Prot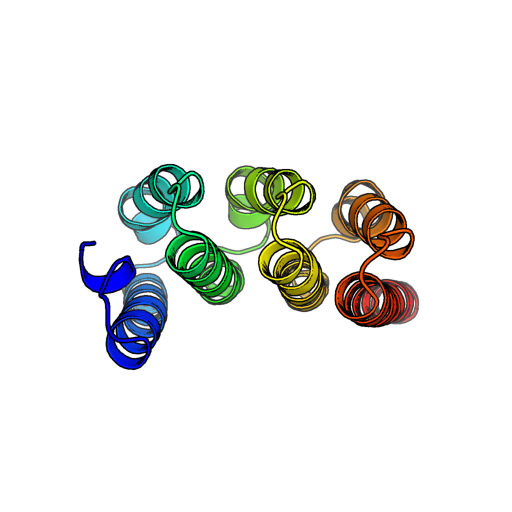ein AF-A0A804KT99-F1 (afdb_monomer)

InterPro domains:
  IPR011989 Armadillo-like helical [G3DSA:1.25.10.10] (1-139)
  IPR016024 Armadillo-type fold [SSF48371] (2-139)
  IPR021133 HEAT, type 2 [PS50077] (1-34)
  IPR021133 HEAT, type 2 [PS50077] (35-73)
  IPR021133 HEAT, type 2 [PS50077] (74-112)
  IPR021133 HEAT, type 2 [PS50077] (113-146)
  IPR051023 Protein Phosphatase 2A Regulatory Subunit A [PTHR10648] (1-144)

Structure (mmCIF, N/CA/C/O backbone):
data_AF-A0A804KT99-F1
#
_entry.id   AF-A0A804KT99-F1
#
loop_
_atom_site.group_PDB
_atom_site.id
_atom_site.type_symbol
_atom_site.label_atom_id
_atom_site.label_alt_id
_atom_site.label_comp_id
_atom_site.label_asym_id
_atom_site.label_entity_id
_atom_site.label_seq_id
_atom_site.pdbx_PDB_ins_code
_atom_site.Cartn_x
_atom_site.Cartn_y
_atom_site.Cartn_z
_atom_site.occupancy
_atom_site.B_iso_or_equiv
_atom_site.auth_seq_id
_atom_site.auth_comp_id
_atom_site.auth_asym_id
_atom_site.auth_atom_id
_atom_site.pdbx_PDB_model_num
ATOM 1 N N . MET A 1 1 ? -9.561 -16.530 -1.187 1.00 73.31 1 MET A N 1
ATOM 2 C CA . MET A 1 1 ? -9.244 -15.251 -1.870 1.00 73.31 1 MET A CA 1
ATOM 3 C C . MET A 1 1 ? -8.512 -15.448 -3.212 1.00 73.31 1 MET A C 1
ATOM 5 O O . MET A 1 1 ? -7.618 -14.681 -3.542 1.00 73.31 1 MET A O 1
ATOM 9 N N . GLN A 1 2 ? -8.893 -16.443 -4.029 1.00 88.38 2 GLN A N 1
ATOM 10 C CA . GLN A 1 2 ? -8.178 -16.742 -5.287 1.00 88.38 2 GLN A CA 1
ATOM 11 C C . GLN A 1 2 ? -8.294 -15.621 -6.337 1.00 88.38 2 GLN A C 1
ATOM 13 O O . GLN A 1 2 ? -7.354 -15.398 -7.089 1.00 88.38 2 GLN A O 1
ATOM 18 N N . TRP A 1 3 ? -9.391 -14.855 -6.340 1.00 93.12 3 TRP A N 1
ATOM 19 C CA . TRP A 1 3 ? -9.604 -13.759 -7.296 1.00 93.12 3 TRP A CA 1
ATOM 20 C C . TRP A 1 3 ? -8.614 -12.593 -7.170 1.00 93.12 3 TRP A C 1
ATOM 22 O O . TRP A 1 3 ? -8.439 -11.852 -8.128 1.00 93.12 3 TRP A O 1
ATOM 32 N N . LEU A 1 4 ? -7.924 -12.444 -6.032 1.00 93.44 4 LEU A N 1
ATOM 33 C CA . LEU A 1 4 ? -6.848 -11.450 -5.884 1.00 93.44 4 LEU A CA 1
ATOM 34 C C . LEU A 1 4 ? -5.596 -11.802 -6.703 1.00 93.44 4 LEU A C 1
ATOM 36 O O . LEU A 1 4 ? -4.744 -10.948 -6.932 1.00 93.44 4 LEU A O 1
ATOM 40 N N . GLU A 1 5 ? -5.477 -13.054 -7.137 1.00 94.06 5 GLU A N 1
ATOM 41 C CA . GLU A 1 5 ? -4.356 -13.587 -7.918 1.00 94.06 5 GLU A CA 1
ATOM 42 C C . GLU A 1 5 ? -4.823 -14.028 -9.314 1.00 94.06 5 GLU A C 1
ATOM 44 O O . GLU A 1 5 ? -4.149 -14.798 -9.998 1.00 94.06 5 GLU A O 1
ATOM 49 N N . ASP A 1 6 ? -6.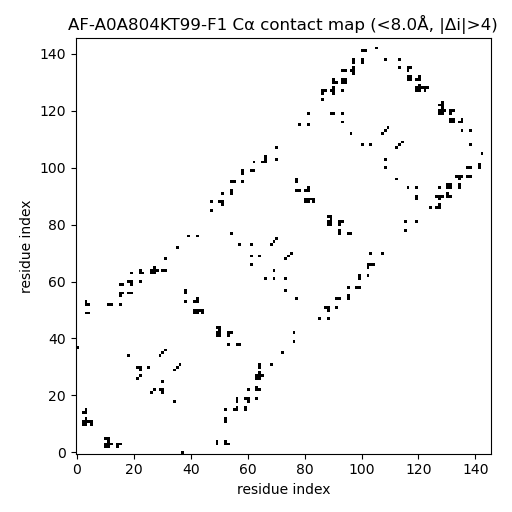002 -13.557 -9.738 1.00 96.44 6 ASP A N 1
ATOM 50 C CA . ASP A 1 6 ? -6.538 -13.857 -11.059 1.00 96.44 6 ASP A CA 1
ATOM 51 C C . ASP A 1 6 ? -5.622 -13.294 -12.154 1.00 96.44 6 ASP A C 1
ATOM 53 O O . ASP A 1 6 ? -5.002 -12.242 -11.991 1.00 96.44 6 ASP A O 1
ATOM 57 N N . LYS A 1 7 ? -5.548 -13.964 -13.304 1.00 94.50 7 LYS A N 1
ATOM 58 C CA . LYS A 1 7 ? -4.739 -13.511 -14.444 1.00 94.50 7 LYS A CA 1
ATOM 59 C C . LYS A 1 7 ? -5.287 -12.209 -15.041 1.00 94.50 7 LYS A C 1
ATOM 61 O O . LYS A 1 7 ? -4.511 -11.373 -15.508 1.00 94.50 7 LYS A O 1
ATOM 66 N N . VAL A 1 8 ? -6.601 -12.004 -14.990 1.00 96.75 8 VAL A N 1
ATOM 67 C CA . VAL A 1 8 ? -7.297 -10.847 -15.559 1.00 96.75 8 VAL A CA 1
ATOM 68 C C . VAL A 1 8 ? -7.345 -9.701 -14.546 1.00 96.75 8 VAL A C 1
ATOM 70 O O . VAL A 1 8 ? -7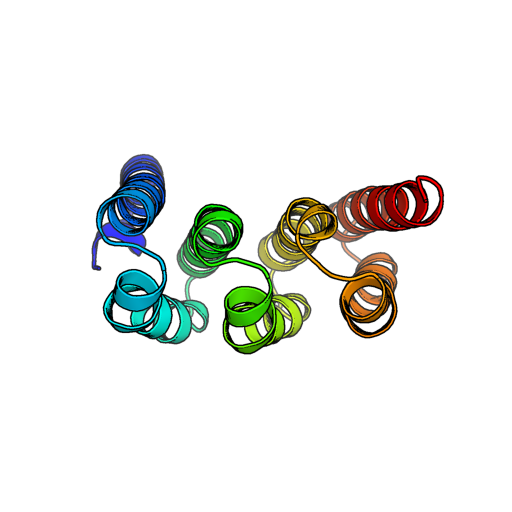.844 -9.852 -13.433 1.00 96.75 8 VAL A O 1
ATOM 73 N N . PHE A 1 9 ? -6.852 -8.521 -14.938 1.00 95.25 9 PHE A N 1
ATOM 74 C CA . PHE A 1 9 ? -6.804 -7.346 -14.056 1.00 95.25 9 PHE A CA 1
ATOM 75 C C . PHE A 1 9 ? -8.184 -6.924 -13.537 1.00 95.25 9 PHE A C 1
ATOM 77 O O . PHE A 1 9 ? -8.326 -6.690 -12.342 1.00 95.25 9 PHE A O 1
ATOM 84 N N . SER A 1 10 ? -9.204 -6.889 -14.398 1.00 97.50 10 SER A N 1
ATOM 85 C CA . SER A 1 10 ? -10.556 -6.475 -13.999 1.00 97.50 10 SER A CA 1
ATOM 86 C C . SER A 1 10 ? -11.183 -7.400 -12.950 1.00 97.50 10 SER A C 1
ATOM 88 O O . SER A 1 10 ? -11.952 -6.934 -12.114 1.00 97.50 10 SER A O 1
ATOM 90 N N . ILE A 1 11 ? -10.824 -8.691 -12.931 1.00 97.81 11 ILE A N 1
ATOM 91 C CA . ILE A 1 11 ? -11.269 -9.624 -11.883 1.00 97.81 11 ILE A CA 1
ATOM 92 C C . ILE A 1 11 ? -10.594 -9.282 -10.553 1.00 97.81 11 ILE A C 1
ATOM 94 O O . ILE A 1 11 ? -11.262 -9.227 -9.520 1.00 97.81 11 ILE A O 1
ATOM 98 N N . ARG A 1 12 ? -9.289 -8.988 -10.576 1.00 97.81 12 ARG A N 1
ATOM 99 C CA . ARG A 1 12 ? -8.547 -8.567 -9.380 1.00 97.81 12 ARG A CA 1
ATOM 100 C C . ARG A 1 12 ? -9.089 -7.259 -8.806 1.00 97.81 12 ARG A C 1
ATOM 102 O O . ARG A 1 12 ? -9.318 -7.170 -7.605 1.00 97.81 12 ARG A O 1
ATOM 109 N N . GLU A 1 13 ? -9.345 -6.273 -9.659 1.00 97.19 13 GLU A N 1
ATOM 110 C CA . GLU A 1 13 ? -9.928 -4.989 -9.263 1.00 97.19 13 GLU A CA 1
ATOM 111 C C . GLU A 1 13 ? -11.348 -5.145 -8.695 1.00 97.19 13 GLU A C 1
ATOM 113 O O . GLU A 1 13 ? -11.687 -4.553 -7.670 1.00 97.19 13 GLU A O 1
ATOM 118 N N . ALA A 1 14 ? -12.189 -5.982 -9.306 1.00 97.81 14 ALA A N 1
ATOM 119 C CA . ALA A 1 14 ? -13.504 -6.289 -8.750 1.00 97.81 14 ALA A CA 1
ATOM 120 C C . ALA A 1 14 ? -13.390 -6.968 -7.373 1.00 97.81 14 ALA A C 1
ATOM 122 O O . ALA A 1 14 ? -14.166 -6.662 -6.466 1.00 97.81 14 ALA A O 1
ATOM 123 N N . ALA A 1 15 ? -12.400 -7.847 -7.190 1.00 97.81 15 ALA A N 1
ATOM 124 C CA . ALA A 1 15 ? -12.159 -8.526 -5.923 1.00 97.81 15 ALA A CA 1
ATOM 125 C C . ALA A 1 15 ? -11.720 -7.560 -4.812 1.00 97.81 15 ALA A C 1
ATOM 127 O O . ALA A 1 15 ? -12.261 -7.639 -3.711 1.00 97.81 15 ALA A O 1
ATOM 128 N N . THR A 1 16 ? -10.800 -6.624 -5.074 1.00 97.75 16 THR A N 1
ATOM 129 C CA . THR A 1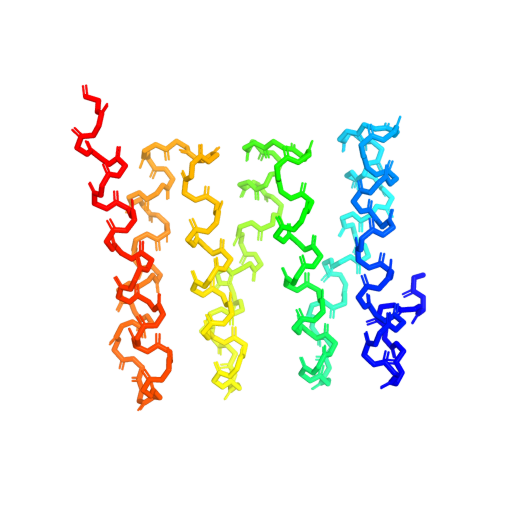 16 ? -10.378 -5.634 -4.062 1.00 97.75 16 THR A CA 1
ATOM 130 C C . THR A 1 16 ? -11.534 -4.724 -3.643 1.00 97.75 16 THR A C 1
ATOM 132 O O . THR A 1 16 ? -11.747 -4.508 -2.450 1.00 97.75 16 THR A O 1
ATOM 135 N N . ASN A 1 17 ? -12.351 -4.273 -4.599 1.00 97.81 17 ASN A N 1
ATOM 136 C CA . ASN A 1 17 ? -13.559 -3.498 -4.313 1.00 97.81 17 ASN A CA 1
ATOM 137 C C . ASN A 1 17 ? -14.599 -4.302 -3.518 1.00 97.81 17 ASN A C 1
ATOM 139 O O . ASN A 1 17 ? -15.261 -3.759 -2.635 1.00 97.81 17 ASN A O 1
ATOM 143 N N . ASN A 1 18 ? -14.743 -5.600 -3.795 1.00 97.75 18 ASN A N 1
ATOM 144 C CA . ASN A 1 18 ? -15.638 -6.459 -3.027 1.00 97.75 18 ASN A CA 1
ATOM 145 C C . ASN A 1 18 ? -15.154 -6.643 -1.581 1.00 97.75 18 ASN A C 1
ATOM 147 O O . ASN A 1 18 ? -15.974 -6.565 -0.672 1.00 97.75 18 ASN A O 1
ATOM 151 N N . LEU A 1 19 ? -13.844 -6.794 -1.350 1.00 97.56 19 LEU A N 1
ATOM 152 C CA . LEU A 1 19 ? -13.284 -6.846 0.006 1.00 97.56 19 LEU A CA 1
ATOM 153 C C . LEU A 1 19 ? -13.576 -5.575 0.799 1.00 97.56 19 LEU A C 1
ATOM 155 O O . LEU A 1 19 ? -13.965 -5.673 1.960 1.00 97.56 19 LEU A O 1
ATOM 159 N N . LYS A 1 20 ? -13.435 -4.401 0.170 1.00 97.50 20 LYS A N 1
ATOM 160 C CA . LYS A 1 20 ? -13.807 -3.125 0.787 1.00 97.50 20 LYS A CA 1
ATOM 161 C C . LYS A 1 20 ? -15.276 -3.134 1.218 1.00 97.50 20 LYS A C 1
ATOM 163 O O . LYS A 1 20 ? -15.558 -2.891 2.382 1.00 97.50 20 LYS A O 1
ATOM 168 N N . ARG A 1 21 ? -16.191 -3.490 0.310 1.00 98.06 21 ARG A N 1
ATOM 169 C CA . ARG A 1 21 ? -17.633 -3.544 0.606 1.00 98.06 21 ARG A CA 1
ATOM 170 C C . ARG A 1 21 ? -17.959 -4.531 1.724 1.00 98.06 21 ARG A C 1
ATOM 172 O O . ARG A 1 21 ? -18.767 -4.228 2.585 1.00 98.06 21 ARG A O 1
ATOM 179 N N . LEU A 1 22 ? -17.318 -5.699 1.742 1.00 97.75 22 LEU A N 1
ATOM 180 C CA . LEU A 1 22 ? -17.493 -6.664 2.829 1.00 97.75 22 LEU A CA 1
ATOM 181 C C . LEU A 1 22 ? -17.008 -6.096 4.169 1.00 97.75 22 LEU A C 1
ATOM 183 O O . LEU A 1 22 ? -17.679 -6.275 5.177 1.00 97.75 22 LEU A O 1
ATOM 187 N N . ALA A 1 23 ? -15.869 -5.401 4.186 1.00 97.69 23 ALA A N 1
ATOM 188 C CA . ALA A 1 23 ? -15.374 -4.745 5.393 1.00 97.69 23 ALA A CA 1
ATOM 189 C C . ALA A 1 23 ? -16.302 -3.612 5.865 1.00 97.69 23 ALA A C 1
ATOM 191 O O . ALA A 1 23 ? -16.481 -3.449 7.066 1.00 97.69 23 ALA A O 1
ATOM 192 N N . GLU A 1 24 ? -16.908 -2.858 4.942 1.00 97.81 24 GLU A N 1
ATOM 193 C CA . GLU A 1 24 ? -17.893 -1.816 5.265 1.00 97.81 24 GLU A CA 1
ATOM 194 C C . GLU A 1 24 ? -19.165 -2.410 5.888 1.00 97.81 24 GLU A C 1
ATOM 196 O O . GLU A 1 24 ? -19.675 -1.854 6.856 1.00 97.81 24 GLU A O 1
ATOM 201 N N . GLU A 1 25 ? -19.643 -3.557 5.390 1.00 98.19 25 GLU A N 1
ATOM 202 C CA . GLU A 1 25 ? -20.871 -4.186 5.901 1.00 98.19 25 GLU A CA 1
ATOM 203 C C . GLU A 1 25 ? -20.676 -4.979 7.197 1.00 98.19 25 GLU A C 1
ATOM 205 O O . GLU A 1 25 ? -21.550 -4.988 8.063 1.00 98.19 25 GLU A O 1
ATOM 210 N N . PHE A 1 26 ? -19.546 -5.673 7.344 1.00 97.62 26 PHE A N 1
ATOM 211 C CA . PHE A 1 26 ? -19.288 -6.527 8.509 1.00 97.62 26 PHE A CA 1
ATOM 212 C C . PHE A 1 26 ? -18.429 -5.858 9.589 1.00 97.62 26 PHE A C 1
ATOM 214 O O . PHE A 1 26 ? -18.282 -6.410 10.680 1.00 97.62 26 PHE A O 1
ATOM 221 N N . GLY A 1 27 ? -17.881 -4.678 9.306 1.00 96.38 27 GLY A N 1
ATOM 222 C CA . GLY A 1 27 ? -17.101 -3.884 10.245 1.00 96.38 27 GLY A CA 1
ATOM 223 C C . GLY A 1 27 ? -15.606 -4.237 10.317 1.00 96.38 27 GLY A C 1
ATOM 224 O O . GLY A 1 27 ? -15.146 -5.265 9.793 1.00 96.38 27 GLY A O 1
ATOM 225 N N . PRO A 1 28 ? -14.817 -3.371 10.980 1.00 96.12 28 PRO A N 1
ATOM 226 C CA . PRO A 1 28 ? -13.361 -3.464 11.013 1.00 96.12 28 PRO A CA 1
ATOM 227 C C . PRO A 1 28 ? -12.842 -4.688 11.777 1.00 96.12 28 PRO A C 1
ATOM 229 O O . PRO A 1 28 ? -11.846 -5.282 11.361 1.00 96.12 28 PRO A O 1
ATOM 232 N N . GLU A 1 29 ? -13.516 -5.130 12.842 1.00 95.38 29 GLU A N 1
ATOM 233 C CA . GLU A 1 29 ? -13.126 -6.321 13.607 1.00 95.38 29 GLU A CA 1
ATOM 234 C C . GLU A 1 29 ? -13.236 -7.589 12.757 1.00 95.38 29 GLU A C 1
ATOM 236 O O . GLU A 1 29 ? -12.325 -8.422 12.752 1.00 95.38 29 GLU A O 1
ATOM 241 N N . TRP A 1 30 ? -14.323 -7.717 11.991 1.00 97.38 30 TRP A N 1
ATOM 242 C CA . TRP A 1 30 ? -14.510 -8.833 11.070 1.00 97.38 30 TRP A CA 1
ATOM 243 C C . TRP A 1 30 ? -13.447 -8.816 9.967 1.00 97.38 30 TRP A C 1
ATOM 245 O O . TRP A 1 30 ? -12.811 -9.837 9.689 1.00 97.38 30 TRP A O 1
ATOM 255 N N . ALA A 1 31 ? -13.184 -7.647 9.376 1.00 97.69 31 ALA A N 1
ATOM 256 C CA . ALA A 1 31 ? -12.156 -7.500 8.352 1.00 97.69 31 ALA A CA 1
ATOM 257 C C . ALA A 1 31 ? -10.753 -7.825 8.898 1.00 97.69 31 ALA A C 1
ATOM 259 O O . ALA A 1 31 ? -9.958 -8.484 8.222 1.00 97.69 31 ALA A O 1
ATOM 260 N N . MET A 1 32 ? -10.456 -7.447 10.142 1.00 96.00 32 MET A N 1
ATOM 261 C CA . MET A 1 32 ? -9.205 -7.797 10.815 1.00 96.00 32 MET A CA 1
ATOM 262 C C . MET A 1 32 ? -9.051 -9.313 11.014 1.00 96.00 32 MET A C 1
ATOM 264 O O . MET A 1 32 ? -7.941 -9.827 10.897 1.00 96.00 32 MET A O 1
ATOM 268 N N . GLN A 1 33 ? -10.136 -10.038 11.293 1.00 96.31 33 GLN A N 1
ATOM 269 C CA . GLN A 1 33 ? -10.098 -11.490 11.501 1.00 96.31 33 GLN A CA 1
ATOM 270 C C . GLN A 1 33 ? -10.056 -12.284 10.190 1.00 96.31 33 GLN A C 1
ATOM 272 O O . GLN A 1 33 ? -9.375 -13.307 10.111 1.00 96.31 33 GLN A O 1
ATOM 277 N N . HIS A 1 34 ? -10.765 -11.825 9.157 1.00 96.31 34 HIS A N 1
ATOM 278 C CA . HIS A 1 34 ? -11.018 -12.625 7.954 1.00 96.31 34 HIS A CA 1
ATOM 279 C C . HIS A 1 34 ? -10.333 -12.110 6.684 1.00 96.31 34 HIS A C 1
ATOM 281 O O . HIS A 1 34 ? -10.061 -12.904 5.780 1.00 96.31 34 HIS A O 1
ATOM 287 N N . ILE A 1 35 ? -10.032 -10.810 6.599 1.00 96.81 35 ILE A N 1
ATOM 288 C CA . ILE A 1 35 ? -9.411 -10.197 5.417 1.00 96.81 35 ILE A CA 1
ATOM 289 C C . ILE A 1 35 ? -7.922 -9.951 5.635 1.00 96.81 35 ILE A C 1
ATOM 291 O O . ILE A 1 35 ? -7.104 -10.431 4.849 1.00 96.81 35 ILE A O 1
ATOM 295 N N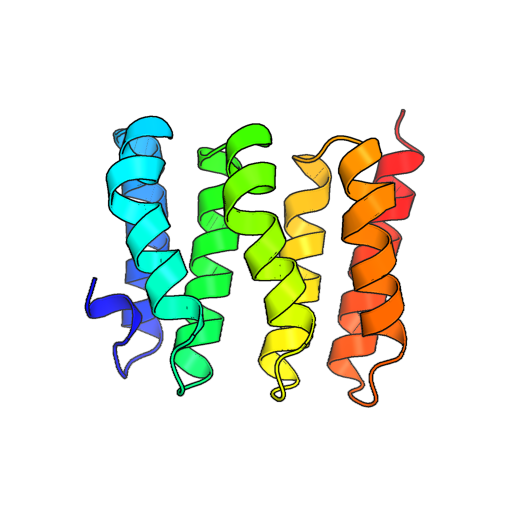 . VAL A 1 36 ? -7.555 -9.233 6.699 1.00 96.12 36 VAL A N 1
ATOM 296 C CA . VAL A 1 36 ? -6.170 -8.789 6.932 1.00 96.12 36 VAL A CA 1
ATOM 297 C C . VAL A 1 36 ? -5.155 -9.943 6.872 1.00 96.12 36 VAL A C 1
ATOM 299 O O . VAL A 1 36 ? -4.188 -9.803 6.123 1.00 96.12 36 VAL A O 1
ATOM 302 N N . PRO A 1 37 ? -5.356 -11.111 7.522 1.00 95.94 37 PRO A N 1
ATOM 303 C CA . PRO A 1 37 ? -4.371 -12.195 7.492 1.00 95.94 37 PRO A CA 1
ATOM 304 C C . PRO A 1 37 ? -4.064 -12.693 6.074 1.00 95.94 37 PRO A C 1
ATOM 306 O O . PRO A 1 37 ? -2.916 -12.983 5.749 1.00 95.94 37 PRO A O 1
ATOM 309 N N . GLN A 1 38 ? -5.077 -12.725 5.205 1.00 95.12 38 GLN A N 1
ATOM 310 C CA . GLN A 1 38 ? -4.935 -13.165 3.816 1.00 95.12 38 GLN A CA 1
ATOM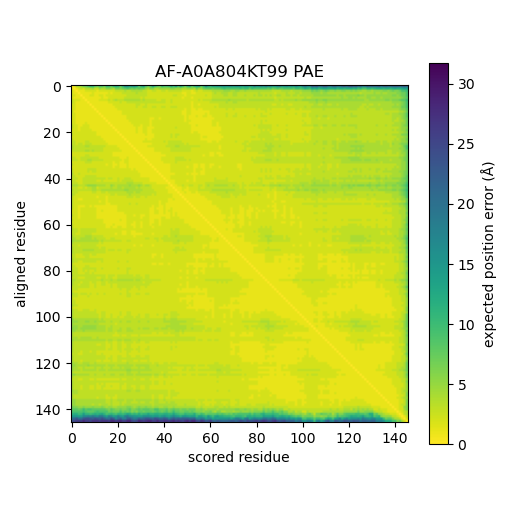 311 C C . GLN A 1 38 ? -4.137 -12.159 2.976 1.00 95.12 38 GLN A C 1
ATOM 313 O O . GLN A 1 38 ? -3.383 -12.555 2.089 1.00 95.12 38 GLN A O 1
ATOM 318 N N . LEU A 1 39 ? -4.279 -10.857 3.246 1.00 95.38 39 LEU A N 1
ATOM 319 C CA . LEU A 1 39 ? -3.484 -9.823 2.579 1.00 95.38 39 LEU A CA 1
ATOM 320 C C . LEU A 1 39 ? -2.017 -9.891 3.009 1.00 95.38 39 LEU A C 1
ATOM 322 O O . LEU A 1 39 ? -1.128 -9.813 2.162 1.00 95.38 39 LEU A O 1
ATOM 326 N N . LEU A 1 40 ? -1.772 -10.094 4.308 1.00 94.31 40 LEU A N 1
ATOM 327 C CA . LEU A 1 40 ? -0.425 -10.228 4.868 1.00 94.31 40 LEU A CA 1
ATOM 328 C C . LEU A 1 40 ? 0.319 -11.442 4.308 1.00 94.31 40 LEU A C 1
ATOM 330 O O . LEU A 1 40 ? 1.512 -11.357 4.044 1.00 94.31 40 LEU A O 1
ATOM 334 N N . GLU A 1 41 ? -0.378 -12.552 4.075 1.00 93.81 41 GLU A N 1
ATOM 335 C CA . GLU A 1 41 ? 0.204 -13.730 3.427 1.00 93.81 41 GLU A CA 1
ATOM 336 C C . GLU A 1 41 ? 0.565 -13.451 1.956 1.00 93.81 41 GLU A C 1
ATOM 338 O O . GLU A 1 41 ? 1.624 -13.845 1.465 1.00 93.81 41 GLU A O 1
ATOM 343 N N . LYS A 1 42 ? -0.306 -12.736 1.233 1.00 93.62 42 LYS A N 1
ATOM 344 C CA . LYS A 1 42 ? -0.192 -12.554 -0.222 1.00 93.62 42 LYS A CA 1
ATOM 345 C C . LYS A 1 42 ? 0.742 -11.428 -0.653 1.00 93.62 42 LYS A C 1
ATOM 347 O O . LYS A 1 42 ? 1.174 -11.423 -1.807 1.00 93.62 42 LYS A O 1
ATOM 352 N N . ILE A 1 43 ? 1.094 -10.492 0.229 1.00 93.56 43 ILE A N 1
ATOM 353 C CA . ILE A 1 43 ? 2.014 -9.397 -0.119 1.00 93.56 43 ILE A CA 1
ATOM 354 C C . ILE A 1 43 ? 3.416 -9.904 -0.492 1.00 93.56 43 ILE A C 1
ATOM 356 O O . ILE A 1 43 ? 4.114 -9.254 -1.261 1.00 93.56 43 ILE A O 1
ATOM 360 N N . SER A 1 44 ? 3.819 -11.089 -0.026 1.00 91.00 44 SER A N 1
ATOM 361 C CA . SER A 1 44 ? 5.108 -11.708 -0.366 1.00 91.00 44 SER A CA 1
ATOM 362 C C . SER A 1 44 ? 5.069 -12.554 -1.648 1.00 91.00 44 SER A C 1
ATOM 364 O O . SER A 1 44 ? 6.031 -13.263 -1.944 1.00 91.00 44 SER A O 1
ATOM 366 N N . ASN A 1 45 ? 3.982 -12.498 -2.431 1.00 94.12 45 ASN A N 1
ATOM 367 C CA . ASN A 1 45 ? 3.852 -13.277 -3.664 1.00 94.12 45 ASN A CA 1
ATOM 368 C C . ASN A 1 45 ? 4.993 -12.939 -4.653 1.00 94.12 45 ASN A C 1
ATOM 370 O O . ASN A 1 45 ? 5.273 -11.758 -4.881 1.00 94.12 45 ASN A O 1
ATOM 374 N N . PRO A 1 46 ? 5.645 -13.927 -5.298 1.00 94.12 46 PRO A N 1
ATOM 375 C CA . PRO A 1 46 ? 6.740 -13.673 -6.240 1.00 94.12 46 PRO A CA 1
ATOM 376 C C . PRO A 1 46 ? 6.317 -12.823 -7.451 1.00 94.12 46 PRO A C 1
ATOM 378 O O . PRO A 1 46 ? 7.137 -12.083 -8.008 1.00 94.12 46 PRO A O 1
ATOM 381 N N . HIS A 1 47 ? 5.038 -12.871 -7.834 1.00 95.31 47 HIS A N 1
ATOM 382 C CA . HIS A 1 47 ? 4.487 -12.138 -8.963 1.00 95.31 47 HIS A CA 1
ATOM 383 C C . HIS A 1 47 ? 4.090 -10.707 -8.575 1.00 95.31 47 HIS A C 1
ATOM 385 O O . HIS A 1 47 ? 3.164 -10.478 -7.795 1.00 95.31 47 HIS A O 1
ATOM 391 N N . TYR A 1 48 ? 4.756 -9.713 -9.168 1.00 95.31 48 TYR A N 1
ATOM 392 C CA . TYR A 1 48 ? 4.579 -8.309 -8.776 1.00 95.31 48 TYR A CA 1
ATOM 393 C C . TYR A 1 48 ? 3.159 -7.774 -9.028 1.00 95.31 48 TYR A C 1
ATOM 395 O O . TYR A 1 48 ? 2.671 -6.974 -8.238 1.00 95.31 48 TYR A O 1
ATOM 403 N N . LEU A 1 49 ? 2.448 -8.251 -10.065 1.00 95.31 49 LEU A N 1
ATOM 404 C CA . LEU A 1 49 ? 1.045 -7.857 -10.287 1.00 95.31 49 LEU A CA 1
ATOM 405 C C . LEU A 1 49 ? 0.139 -8.224 -9.100 1.00 95.31 49 LEU A C 1
ATOM 407 O O . LEU A 1 49 ? -0.802 -7.489 -8.799 1.00 95.31 49 LEU A O 1
ATOM 411 N N . HIS A 1 50 ? 0.419 -9.336 -8.415 1.00 96.06 50 HIS A N 1
ATOM 412 C CA . HIS A 1 50 ? -0.356 -9.746 -7.245 1.00 96.06 50 HIS A CA 1
ATOM 413 C C . HIS A 1 50 ? -0.007 -8.865 -6.051 1.00 96.06 50 HIS A C 1
ATOM 415 O O . HIS A 1 50 ? -0.91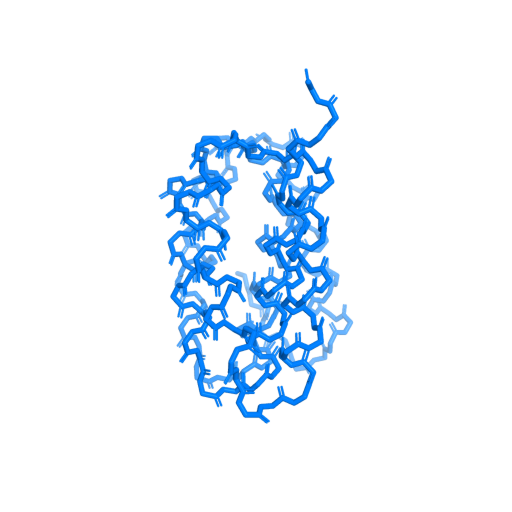0 -8.347 -5.407 1.00 96.06 50 HIS A O 1
ATOM 421 N N . ARG A 1 51 ? 1.281 -8.571 -5.829 1.00 96.62 51 ARG A N 1
ATOM 422 C CA . ARG A 1 51 ? 1.703 -7.621 -4.786 1.00 96.62 51 ARG A CA 1
ATOM 423 C C . ARG A 1 51 ? 1.087 -6.230 -4.976 1.00 96.62 51 ARG A C 1
ATOM 425 O O . ARG A 1 51 ? 0.577 -5.666 -4.014 1.00 96.62 51 ARG A O 1
ATOM 432 N N . MET A 1 52 ? 1.036 -5.715 -6.211 1.00 96.19 52 MET A N 1
ATOM 433 C CA . MET A 1 52 ? 0.324 -4.462 -6.521 1.00 96.19 52 MET A CA 1
ATOM 434 C C . MET A 1 52 ? -1.167 -4.547 -6.181 1.00 96.19 52 MET A C 1
ATOM 436 O O . MET A 1 52 ? -1.723 -3.605 -5.625 1.00 96.19 52 MET A O 1
ATOM 440 N N . THR A 1 53 ? -1.808 -5.682 -6.474 1.00 97.19 53 THR A N 1
ATOM 441 C CA . THR A 1 53 ? -3.223 -5.905 -6.138 1.00 97.19 53 THR A CA 1
ATOM 442 C C . THR A 1 53 ? -3.437 -5.879 -4.621 1.00 97.19 53 THR A C 1
ATOM 444 O O . THR A 1 53 ? -4.403 -5.286 -4.147 1.00 97.19 53 THR A O 1
ATOM 447 N N . ILE A 1 54 ? -2.519 -6.461 -3.841 1.00 97.31 54 ILE A N 1
ATOM 448 C CA . ILE A 1 54 ? -2.584 -6.412 -2.375 1.00 97.31 54 ILE A CA 1
ATOM 449 C C . ILE A 1 54 ? -2.374 -4.987 -1.850 1.00 97.31 54 ILE A C 1
ATOM 451 O O . ILE A 1 54 ? -3.121 -4.566 -0.973 1.00 97.31 54 ILE A O 1
ATOM 455 N N . LEU A 1 55 ? -1.438 -4.210 -2.407 1.00 97.38 55 LEU A N 1
ATOM 456 C CA . LEU A 1 55 ? -1.277 -2.794 -2.044 1.00 97.38 55 LEU A CA 1
ATOM 457 C C . LEU A 1 55 ? -2.544 -1.974 -2.326 1.00 97.38 55 LEU A C 1
ATOM 459 O O . LEU A 1 55 ? -2.951 -1.168 -1.490 1.00 97.38 55 LEU A O 1
ATOM 463 N N . GLN A 1 56 ? -3.205 -2.218 -3.461 1.00 97.06 56 GLN A N 1
ATOM 464 C CA . GLN A 1 56 ? -4.490 -1.592 -3.778 1.00 97.06 56 GLN A CA 1
ATOM 465 C C . GLN A 1 56 ? -5.577 -1.997 -2.771 1.00 97.06 56 GLN A C 1
ATOM 467 O O . GLN A 1 56 ? -6.313 -1.140 -2.289 1.00 97.06 56 GLN A O 1
ATOM 472 N N . ALA A 1 57 ? -5.667 -3.284 -2.419 1.00 97.62 57 ALA A N 1
ATOM 473 C CA . ALA A 1 57 ? -6.614 -3.762 -1.413 1.00 97.62 57 ALA A CA 1
ATOM 474 C C . ALA A 1 57 ? -6.378 -3.096 -0.049 1.00 97.62 57 ALA A C 1
ATOM 476 O O . ALA A 1 57 ? -7.329 -2.645 0.581 1.00 97.62 57 ALA A O 1
ATOM 477 N N . ILE A 1 58 ? -5.114 -2.994 0.378 1.00 97.25 58 ILE A N 1
ATOM 478 C CA . ILE A 1 58 ? -4.715 -2.322 1.620 1.00 97.25 58 ILE A CA 1
ATOM 479 C C . ILE A 1 58 ? -5.186 -0.866 1.614 1.00 97.25 58 ILE A C 1
ATOM 481 O O . ILE A 1 58 ? -5.878 -0.462 2.540 1.00 97.25 58 ILE A O 1
ATOM 485 N N . SER A 1 59 ? -4.897 -0.109 0.552 1.00 96.88 59 SER A N 1
ATOM 486 C CA . SER A 1 59 ? -5.323 1.294 0.432 1.00 96.88 59 SER A CA 1
ATOM 487 C C . SER A 1 59 ? -6.842 1.467 0.529 1.00 96.88 59 SER A C 1
ATOM 489 O O . SER A 1 59 ? -7.310 2.368 1.218 1.00 96.88 59 SER A O 1
ATOM 491 N N . LEU A 1 60 ? -7.620 0.578 -0.099 1.00 97.00 60 LEU A N 1
ATOM 492 C CA . LEU A 1 60 ? -9.085 0.626 -0.045 1.00 97.00 60 LEU A CA 1
ATOM 493 C C . LEU A 1 60 ? -9.655 0.255 1.331 1.00 97.00 60 LEU A C 1
ATOM 495 O O . LEU A 1 60 ? -10.715 0.756 1.701 1.00 97.00 60 LEU A O 1
ATOM 499 N N . LEU A 1 61 ? -8.982 -0.632 2.065 1.00 97.19 61 LEU A N 1
ATOM 500 C CA . LEU A 1 61 ? -9.434 -1.123 3.368 1.00 97.19 61 LEU A CA 1
ATOM 501 C C . LEU A 1 61 ? -9.023 -0.216 4.523 1.00 97.19 61 LEU A C 1
ATOM 503 O O . LEU A 1 61 ? -9.742 -0.155 5.514 1.00 97.19 61 LEU A O 1
ATOM 507 N N . SER A 1 62 ? -7.895 0.485 4.420 1.00 97.06 62 SER A N 1
ATOM 508 C CA . SER A 1 62 ? -7.370 1.310 5.509 1.00 97.06 62 SER A CA 1
ATOM 509 C C . SER A 1 62 ? -8.369 2.336 6.069 1.00 97.06 62 SER A C 1
ATOM 511 O O . SER A 1 62 ? -8.494 2.399 7.291 1.00 97.06 62 SER A O 1
ATOM 513 N N . PRO A 1 63 ? -9.152 3.075 5.253 1.00 95.06 63 PRO A N 1
ATOM 514 C CA . PRO A 1 63 ? -10.184 3.971 5.782 1.00 95.06 63 PRO A CA 1
ATOM 515 C C . PRO A 1 63 ? -11.300 3.245 6.546 1.00 95.06 63 PRO A C 1
ATOM 517 O O . PRO A 1 63 ? -11.853 3.803 7.486 1.00 95.06 63 PRO A O 1
ATOM 520 N N . VAL A 1 64 ? -11.620 2.004 6.162 1.00 96.06 64 VAL A N 1
ATOM 521 C CA . VAL A 1 64 ? -12.654 1.179 6.812 1.00 96.06 64 VAL A CA 1
ATOM 522 C C . VAL A 1 64 ? -12.142 0.597 8.131 1.00 96.06 64 VAL A C 1
ATOM 524 O O . VAL A 1 64 ? -12.878 0.513 9.106 1.00 96.06 64 VAL A O 1
ATOM 527 N N . LEU A 1 65 ? -10.864 0.209 8.167 1.00 96.75 65 LEU A N 1
ATOM 528 C CA . LEU A 1 65 ? -10.197 -0.348 9.346 1.00 96.75 65 LEU A CA 1
ATOM 529 C C . LEU A 1 65 ? -9.843 0.716 10.396 1.00 96.75 65 LEU A C 1
ATOM 531 O O . LEU A 1 65 ? -9.620 0.377 11.555 1.00 96.75 65 LEU A O 1
ATOM 535 N N . GLY A 1 66 ? -9.770 1.987 10.000 1.00 95.69 66 GLY A N 1
ATOM 536 C CA . GLY A 1 66 ? -9.366 3.087 10.870 1.00 95.69 66 GLY A CA 1
ATOM 537 C C . GLY A 1 66 ? -7.853 3.163 11.112 1.00 95.69 66 GLY A C 1
ATOM 538 O O . GLY A 1 66 ? -7.079 2.288 10.702 1.00 95.69 66 GLY A O 1
ATOM 539 N N . SER A 1 67 ? -7.436 4.248 11.774 1.00 95.62 67 SER A N 1
ATOM 540 C CA . SER A 1 67 ? -6.024 4.585 12.019 1.00 95.62 67 SER A CA 1
ATOM 541 C C . SER A 1 67 ? -5.296 3.494 12.802 1.00 95.62 67 SER A C 1
ATOM 543 O O . SER A 1 67 ? -4.291 2.972 12.326 1.00 95.62 67 SER A O 1
ATOM 545 N N . ASP A 1 68 ? -5.834 3.082 13.953 1.00 94.50 68 ASP A N 1
ATOM 546 C CA . ASP A 1 68 ? -5.167 2.155 14.876 1.00 94.50 68 ASP A CA 1
ATOM 547 C C . ASP A 1 68 ? -4.816 0.816 14.221 1.00 94.50 68 ASP A C 1
ATOM 549 O O . ASP A 1 68 ? -3.660 0.381 14.248 1.00 94.50 68 ASP A O 1
ATOM 553 N N . ILE A 1 69 ? -5.798 0.165 13.586 1.00 94.88 69 ILE A N 1
ATOM 554 C CA . ILE A 1 69 ? -5.586 -1.127 12.921 1.00 94.88 69 ILE A CA 1
ATOM 555 C C . ILE A 1 69 ? -4.640 -0.953 11.733 1.00 94.88 69 ILE A C 1
ATOM 557 O O . ILE A 1 69 ? -3.730 -1.767 11.544 1.00 94.88 69 ILE A O 1
ATOM 561 N N . THR A 1 70 ? -4.811 0.113 10.948 1.00 97.25 70 THR A N 1
ATOM 562 C CA . THR A 1 70 ? -3.946 0.381 9.797 1.00 97.25 70 THR A CA 1
ATOM 563 C C . THR A 1 70 ? -2.496 0.585 10.232 1.00 97.25 70 THR A C 1
ATOM 565 O O . THR A 1 70 ? -1.607 -0.067 9.684 1.00 97.25 70 THR A O 1
ATOM 568 N N . CYS A 1 71 ? -2.247 1.410 11.249 1.00 96.62 71 CYS A N 1
ATOM 569 C CA . CYS A 1 71 ? -0.922 1.662 11.812 1.00 96.62 71 CYS A CA 1
ATOM 570 C C . CYS A 1 71 ? -0.272 0.383 12.346 1.00 96.62 71 CYS A C 1
ATOM 572 O O . CYS A 1 71 ? 0.892 0.114 12.062 1.00 96.62 71 CYS A O 1
ATOM 574 N N . GLN A 1 72 ? -1.014 -0.433 13.098 1.00 95.81 72 GLN A N 1
ATOM 575 C CA . GLN A 1 72 ? -0.447 -1.615 13.749 1.00 95.81 72 GLN A CA 1
ATOM 576 C C . GLN A 1 72 ? -0.222 -2.791 12.795 1.00 95.81 72 GLN A C 1
ATOM 578 O O . GLN A 1 72 ? 0.706 -3.575 12.996 1.00 95.81 72 GLN A O 1
ATOM 583 N N . LYS A 1 73 ? -1.096 -2.975 11.796 1.00 95.75 73 LYS A N 1
ATOM 584 C CA . LYS A 1 73 ? -1.118 -4.195 10.970 1.00 95.75 73 LYS A CA 1
ATOM 585 C C . LYS A 1 73 ? -0.668 -3.976 9.534 1.00 95.75 73 LYS A C 1
ATOM 587 O O . LYS A 1 73 ? -0.046 -4.870 8.967 1.00 95.75 73 LYS A O 1
ATOM 592 N N . LEU A 1 74 ? -0.992 -2.831 8.936 1.00 97.50 74 LEU A N 1
ATOM 593 C CA . LEU A 1 74 ? -0.817 -2.610 7.497 1.00 97.50 74 LEU A CA 1
ATOM 594 C C . LEU A 1 74 ? 0.361 -1.687 7.187 1.00 97.50 74 LEU A C 1
ATOM 596 O O . LEU A 1 74 ? 1.099 -1.949 6.240 1.00 97.50 74 LEU A O 1
ATOM 600 N N . LEU A 1 75 ? 0.597 -0.659 8.002 1.00 97.81 75 LEU A N 1
ATOM 601 C CA . LEU A 1 75 ? 1.707 0.270 7.801 1.00 97.81 75 LEU A CA 1
ATOM 602 C C . LEU A 1 75 ? 3.076 -0.435 7.760 1.00 97.81 75 LEU A C 1
ATOM 604 O O . LEU A 1 75 ? 3.800 -0.195 6.796 1.00 97.81 75 LEU A O 1
ATOM 608 N N . PRO A 1 76 ? 3.430 -1.377 8.664 1.00 97.69 76 PRO A N 1
ATOM 609 C CA . PRO A 1 76 ? 4.721 -2.073 8.592 1.00 97.69 76 PRO A CA 1
ATOM 610 C C . PRO A 1 76 ? 4.942 -2.799 7.257 1.00 97.69 76 PRO A C 1
ATOM 612 O O . PRO A 1 76 ? 6.057 -2.867 6.741 1.00 97.69 76 PRO A O 1
ATOM 615 N N . VAL A 1 77 ? 3.859 -3.308 6.669 1.00 96.94 77 VAL A N 1
ATOM 616 C CA . VAL A 1 77 ? 3.866 -4.038 5.398 1.00 96.94 77 VAL A CA 1
ATOM 617 C C . VAL A 1 77 ? 4.042 -3.079 4.226 1.00 96.94 77 VAL A C 1
ATOM 619 O O . VAL A 1 77 ? 4.830 -3.359 3.325 1.00 96.94 77 VAL A O 1
ATOM 622 N N . ILE A 1 78 ? 3.364 -1.929 4.258 1.00 98.19 78 ILE A N 1
ATOM 623 C CA . ILE A 1 78 ? 3.532 -0.857 3.268 1.00 98.19 78 ILE A CA 1
ATOM 624 C C . ILE A 1 78 ? 4.982 -0.352 3.281 1.00 98.19 78 ILE A C 1
ATOM 626 O O . ILE A 1 78 ? 5.609 -0.253 2.227 1.00 98.19 78 ILE A O 1
ATOM 630 N N . ILE A 1 79 ? 5.545 -0.101 4.469 1.00 98.38 79 ILE A N 1
ATOM 631 C CA . ILE A 1 79 ? 6.940 0.338 4.620 1.00 98.38 79 ILE A CA 1
ATOM 632 C C . ILE A 1 79 ? 7.909 -0.734 4.113 1.00 98.38 79 ILE A C 1
ATOM 634 O O . ILE A 1 79 ? 8.845 -0.413 3.384 1.00 98.38 79 ILE A O 1
ATOM 638 N N . SER A 1 80 ? 7.676 -2.014 4.413 1.00 97.75 80 SER A N 1
ATOM 639 C CA . SER A 1 80 ? 8.489 -3.108 3.867 1.00 97.75 80 SER A CA 1
ATOM 640 C C . SER A 1 80 ? 8.428 -3.164 2.334 1.00 97.75 80 SER A C 1
ATOM 642 O O . SER A 1 80 ? 9.463 -3.290 1.677 1.00 97.75 80 SER A O 1
ATOM 644 N N . ALA A 1 81 ? 7.241 -2.977 1.747 1.00 97.88 81 ALA A N 1
ATOM 645 C CA . ALA A 1 81 ? 7.054 -2.952 0.298 1.00 97.88 81 ALA A CA 1
ATOM 646 C C . ALA A 1 81 ? 7.766 -1.770 -0.392 1.00 97.88 81 ALA A C 1
ATOM 648 O O . ALA A 1 81 ? 8.058 -1.861 -1.584 1.00 97.88 81 ALA A O 1
ATOM 649 N N . SER A 1 82 ? 8.121 -0.697 0.331 1.00 98.31 82 SER A N 1
ATOM 650 C CA . SER A 1 82 ? 8.952 0.396 -0.215 1.00 98.31 82 SER A CA 1
ATOM 651 C C . SER A 1 82 ? 10.334 -0.080 -0.688 1.00 98.31 82 SER A C 1
ATOM 653 O O . SER A 1 82 ? 10.969 0.577 -1.510 1.00 98.31 82 SER A O 1
ATOM 655 N N . LYS A 1 83 ? 10.793 -1.242 -0.202 1.00 97.88 83 LYS A N 1
ATOM 656 C CA . LYS A 1 83 ? 12.079 -1.863 -0.554 1.00 97.88 83 LYS A CA 1
ATOM 657 C C . LYS A 1 83 ? 11.978 -2.881 -1.691 1.00 97.88 83 LYS A C 1
ATOM 659 O O . LYS A 1 83 ? 12.963 -3.555 -1.990 1.00 97.88 83 LYS A O 1
ATOM 664 N N . ASP A 1 84 ? 10.809 -3.042 -2.311 1.00 98.19 84 ASP A N 1
ATOM 665 C CA . ASP A 1 84 ? 10.622 -4.018 -3.387 1.00 98.19 84 ASP A CA 1
ATOM 666 C C . ASP A 1 84 ? 11.551 -3.720 -4.568 1.00 98.19 84 ASP A C 1
ATOM 668 O O . ASP A 1 84 ? 11.746 -2.575 -4.948 1.00 98.19 84 ASP A O 1
ATOM 672 N N . ARG A 1 85 ? 12.100 -4.753 -5.205 1.00 96.69 85 ARG A N 1
ATOM 673 C CA . ARG A 1 85 ? 12.971 -4.600 -6.380 1.00 96.69 85 ARG A CA 1
ATOM 674 C C . ARG A 1 85 ? 12.271 -3.999 -7.607 1.00 96.69 85 ARG A C 1
ATOM 676 O O . ARG A 1 85 ? 12.951 -3.571 -8.531 1.00 96.69 85 ARG A O 1
ATOM 683 N N . VAL A 1 86 ? 10.939 -4.037 -7.662 1.00 98.00 86 VAL A N 1
ATOM 684 C CA . VAL A 1 86 ? 10.143 -3.566 -8.800 1.00 98.00 86 VAL A CA 1
ATOM 685 C C . VAL A 1 86 ? 9.723 -2.107 -8.573 1.00 98.00 86 VAL A C 1
ATOM 687 O O . VAL A 1 86 ? 8.933 -1.859 -7.658 1.00 98.00 86 VAL A O 1
ATOM 690 N N . PRO A 1 87 ? 10.143 -1.148 -9.421 1.00 98.31 87 PRO A N 1
ATOM 691 C CA . PRO A 1 87 ? 9.778 0.265 -9.265 1.00 98.31 87 PRO A CA 1
ATOM 692 C C . PRO A 1 87 ? 8.267 0.515 -9.204 1.00 98.31 87 PRO A C 1
ATOM 694 O O . PRO A 1 87 ? 7.799 1.303 -8.384 1.00 98.31 87 PRO A O 1
ATOM 697 N N . ASN A 1 88 ? 7.478 -0.247 -9.971 1.00 97.94 88 ASN A N 1
ATOM 698 C CA . ASN A 1 88 ? 6.016 -0.175 -9.919 1.00 97.94 88 ASN A CA 1
ATOM 699 C C . ASN A 1 88 ? 5.422 -0.457 -8.541 1.00 97.94 88 ASN A C 1
ATOM 701 O O . ASN A 1 88 ? 4.370 0.084 -8.215 1.00 97.94 88 ASN A O 1
ATOM 705 N N . ILE A 1 89 ? 6.067 -1.288 -7.726 1.00 98.31 89 ILE A N 1
ATOM 706 C CA . ILE A 1 89 ? 5.631 -1.509 -6.348 1.00 98.31 89 ILE A CA 1
ATOM 707 C C . ILE A 1 89 ? 5.970 -0.279 -5.509 1.00 98.31 89 ILE A C 1
ATOM 709 O O . ILE A 1 89 ? 5.089 0.261 -4.845 1.00 98.31 89 ILE A O 1
ATOM 713 N N . LYS A 1 90 ? 7.208 0.213 -5.607 1.00 98.69 90 LYS A N 1
ATOM 714 C CA . LYS A 1 90 ? 7.697 1.364 -4.841 1.00 98.69 90 LYS A CA 1
ATOM 715 C C . LYS A 1 90 ? 6.876 2.633 -5.073 1.00 98.69 90 LYS A C 1
ATOM 717 O O . LYS A 1 90 ? 6.450 3.269 -4.112 1.00 98.69 90 LYS A O 1
ATOM 722 N N . PHE A 1 91 ? 6.576 2.988 -6.326 1.00 98.31 91 PHE A N 1
ATOM 723 C CA . PHE A 1 91 ? 5.771 4.187 -6.573 1.00 98.31 91 PHE A CA 1
ATOM 724 C C . PHE A 1 91 ? 4.312 4.004 -6.144 1.00 98.31 91 PHE A C 1
ATOM 726 O O . PHE A 1 91 ? 3.653 4.971 -5.765 1.00 98.31 91 PHE A O 1
ATOM 733 N N . ASN A 1 92 ? 3.779 2.775 -6.183 1.00 98.31 92 ASN A N 1
ATOM 734 C CA . ASN A 1 92 ? 2.450 2.510 -5.636 1.00 98.31 92 ASN A CA 1
ATOM 735 C C . ASN A 1 92 ? 2.459 2.600 -4.109 1.00 98.31 92 ASN A C 1
ATOM 737 O O . ASN A 1 92 ? 1.499 3.112 -3.554 1.00 98.31 92 ASN A O 1
ATOM 741 N N . VAL A 1 93 ? 3.543 2.212 -3.430 1.00 98.69 93 VAL A N 1
ATOM 742 C CA . VAL A 1 93 ? 3.709 2.470 -1.992 1.00 98.69 93 VAL A CA 1
ATOM 743 C C . VAL A 1 93 ? 3.627 3.966 -1.694 1.00 98.69 93 VAL A C 1
ATOM 745 O O . VAL A 1 93 ? 2.879 4.344 -0.799 1.00 98.69 93 VAL A O 1
ATOM 748 N N . ALA A 1 94 ? 4.294 4.823 -2.477 1.00 98.75 94 ALA A N 1
ATOM 749 C CA . ALA A 1 94 ? 4.180 6.274 -2.310 1.00 98.75 94 ALA A CA 1
ATOM 750 C C . ALA A 1 94 ? 2.728 6.773 -2.457 1.00 98.75 94 ALA A C 1
ATOM 752 O O . ALA A 1 94 ? 2.254 7.537 -1.618 1.00 98.75 94 ALA A O 1
ATOM 753 N N . LYS A 1 95 ? 1.988 6.282 -3.462 1.00 98.50 95 LYS A N 1
ATOM 754 C CA . LYS A 1 95 ? 0.557 6.597 -3.650 1.00 98.50 95 LYS A CA 1
ATOM 755 C C . LYS A 1 95 ? -0.313 6.120 -2.487 1.00 98.50 95 LYS A C 1
ATOM 757 O O . LYS A 1 95 ? -1.203 6.845 -2.049 1.00 98.50 95 LYS A O 1
ATOM 762 N N . VAL A 1 96 ? -0.064 4.910 -1.980 1.00 98.38 96 VAL A N 1
ATOM 763 C CA . VAL A 1 96 ? -0.782 4.387 -0.813 1.00 98.38 96 VAL A CA 1
ATOM 764 C C . VAL A 1 96 ? -0.500 5.277 0.389 1.00 98.38 96 VAL A C 1
ATOM 766 O O . VAL A 1 96 ? -1.444 5.791 0.973 1.00 98.38 96 VAL A O 1
ATOM 769 N N . LEU A 1 97 ? 0.768 5.540 0.712 1.00 98.50 97 LEU A N 1
ATOM 770 C CA . LEU A 1 97 ? 1.145 6.407 1.829 1.00 98.50 97 LEU A CA 1
ATOM 771 C C . LEU A 1 97 ? 0.499 7.794 1.724 1.00 98.50 97 LEU A C 1
ATOM 773 O O . LEU A 1 97 ? -0.070 8.252 2.709 1.00 98.50 97 LEU A O 1
ATOM 777 N N . GLN A 1 98 ? 0.485 8.403 0.533 1.00 98.19 98 GLN A N 1
ATOM 778 C CA . GLN A 1 98 ? -0.226 9.659 0.270 1.00 98.19 98 GLN A CA 1
ATOM 779 C C . GLN A 1 98 ? -1.714 9.571 0.638 1.00 98.19 98 GLN A C 1
ATOM 781 O O . GLN A 1 98 ? -2.231 10.449 1.325 1.00 98.19 98 GLN A O 1
ATOM 786 N N . SER A 1 99 ? -2.400 8.502 0.215 1.00 96.94 99 SER A N 1
ATOM 787 C CA . SER A 1 99 ? -3.827 8.298 0.507 1.00 96.94 99 SER A CA 1
ATOM 788 C C . SER A 1 99 ? -4.132 8.088 1.993 1.00 96.94 99 SER A C 1
ATOM 790 O O . SER A 1 99 ? -5.261 8.322 2.416 1.00 96.94 99 SER A O 1
ATOM 792 N N . LEU A 1 100 ? -3.140 7.657 2.783 1.00 96.56 100 LEU A N 1
ATOM 793 C CA . LEU A 1 100 ? -3.295 7.382 4.212 1.00 96.56 100 LEU A CA 1
ATOM 794 C C . LEU A 1 100 ? -2.925 8.568 5.110 1.00 96.56 100 LEU A C 1
ATOM 796 O O . LEU A 1 100 ? -3.265 8.547 6.289 1.00 96.56 100 LEU A O 1
ATOM 800 N N . VAL A 1 101 ? -2.282 9.614 4.576 1.00 96.75 101 VAL A N 1
ATOM 801 C CA . VAL A 1 101 ? -1.955 10.828 5.349 1.00 96.75 101 VAL A CA 1
ATOM 802 C C . VAL A 1 101 ? -3.171 11.374 6.115 1.00 96.75 101 VAL A C 1
ATOM 804 O O . VAL A 1 101 ? -3.021 11.627 7.306 1.00 96.75 101 VAL A O 1
ATOM 807 N N . PRO A 1 102 ? -4.381 11.496 5.524 1.00 94.94 102 PRO A N 1
ATOM 808 C CA . PRO A 1 102 ? -5.529 12.071 6.229 1.00 94.94 102 PRO A CA 1
ATOM 809 C C . PRO A 1 102 ? -6.081 11.219 7.379 1.00 94.94 102 PRO A C 1
ATOM 811 O O . PRO A 1 102 ? -6.879 11.728 8.161 1.00 94.94 102 PRO A O 1
ATOM 814 N N . ILE A 1 103 ? -5.725 9.931 7.463 1.00 94.50 103 ILE A N 1
ATOM 815 C CA . ILE A 1 103 ? -6.231 9.033 8.513 1.00 94.50 103 ILE A CA 1
ATOM 816 C C . ILE A 1 103 ? -5.220 8.799 9.637 1.00 94.50 103 ILE A C 1
ATOM 818 O O . ILE A 1 103 ? -5.574 8.174 10.630 1.00 94.50 103 ILE A O 1
ATOM 822 N N . PHE A 1 104 ? -3.974 9.247 9.480 1.00 95.00 104 PHE A N 1
ATOM 823 C CA . PHE A 1 104 ? -2.920 9.050 10.468 1.00 95.00 104 PHE A CA 1
ATOM 824 C C . PHE A 1 104 ? -2.721 10.281 11.344 1.00 95.00 104 PHE A C 1
ATOM 826 O O . PHE A 1 104 ? -2.852 11.418 10.897 1.00 95.00 104 PHE A O 1
ATOM 833 N N . ASP A 1 105 ? -2.312 10.038 12.587 1.00 94.19 105 ASP A N 1
ATOM 834 C CA . ASP A 1 105 ? -1.868 11.106 13.473 1.00 94.19 105 ASP A CA 1
ATOM 835 C C . ASP A 1 105 ? -0.558 11.720 12.976 1.00 94.19 105 ASP A C 1
ATOM 837 O O . ASP A 1 105 ? 0.306 11.036 12.416 1.00 94.19 105 ASP A O 1
ATOM 841 N N . HIS A 1 106 ? -0.359 13.000 13.297 1.00 93.69 106 HIS A N 1
ATOM 842 C CA . HIS A 1 106 ? 0.854 13.754 12.962 1.00 93.69 106 HIS A CA 1
ATOM 843 C C . HIS A 1 106 ? 2.142 13.019 13.349 1.00 93.69 106 HIS A C 1
ATOM 845 O O . HIS A 1 106 ? 3.092 12.969 12.571 1.00 93.69 106 HIS A O 1
ATOM 851 N N . SER A 1 107 ? 2.152 12.370 14.517 1.00 95.75 107 SER A N 1
ATOM 852 C CA . SER A 1 107 ? 3.301 11.587 14.985 1.00 95.75 107 SER A CA 1
ATOM 853 C C . SER A 1 107 ? 3.641 10.424 14.048 1.00 95.75 107 SER A C 1
ATOM 855 O O . SER A 1 107 ? 4.813 10.185 13.770 1.00 95.75 107 SER A O 1
ATOM 857 N N . VAL A 1 108 ? 2.639 9.702 13.536 1.00 96.88 108 VAL A N 1
ATOM 858 C CA . VAL A 1 108 ? 2.849 8.579 12.607 1.00 96.88 108 VAL A CA 1
ATOM 859 C C . VAL A 1 108 ? 3.349 9.092 11.260 1.00 96.88 108 VAL A C 1
ATOM 861 O O . VAL A 1 108 ? 4.276 8.516 10.679 1.00 96.88 108 VAL A O 1
ATOM 864 N N . VAL A 1 109 ? 2.769 10.197 10.781 1.00 97.50 109 VAL A N 1
ATOM 865 C CA . VAL A 1 109 ? 3.181 10.822 9.522 1.00 97.50 109 VAL A CA 1
ATOM 866 C C . VAL A 1 109 ? 4.648 11.250 9.593 1.00 97.50 109 VAL A C 1
ATOM 868 O O . VAL A 1 109 ? 5.437 10.849 8.740 1.00 97.50 109 VAL A O 1
ATOM 871 N N . GLU A 1 110 ? 5.044 11.978 10.635 1.00 96.88 110 GLU A N 1
ATOM 872 C CA . GLU A 1 110 ? 6.404 12.511 10.772 1.00 96.88 110 GLU A CA 1
ATOM 873 C C . GLU A 1 110 ? 7.454 11.441 11.096 1.00 96.88 110 GLU A C 1
ATOM 875 O O . GLU A 1 110 ? 8.557 11.476 10.557 1.00 96.88 110 GLU A O 1
ATOM 880 N N . GLN A 1 111 ? 7.136 10.461 11.948 1.00 97.00 111 GLN A N 1
ATOM 881 C CA . GLN A 1 111 ? 8.127 9.474 12.398 1.00 97.00 111 GLN A CA 1
ATOM 882 C C . GLN A 1 111 ? 8.268 8.272 11.460 1.00 97.00 111 GLN A C 1
ATOM 884 O O . GLN A 1 111 ? 9.295 7.598 11.495 1.00 97.00 111 GLN A O 1
ATOM 889 N N . THR A 1 112 ? 7.249 7.972 10.646 1.00 97.81 112 THR A N 1
ATOM 890 C CA . THR 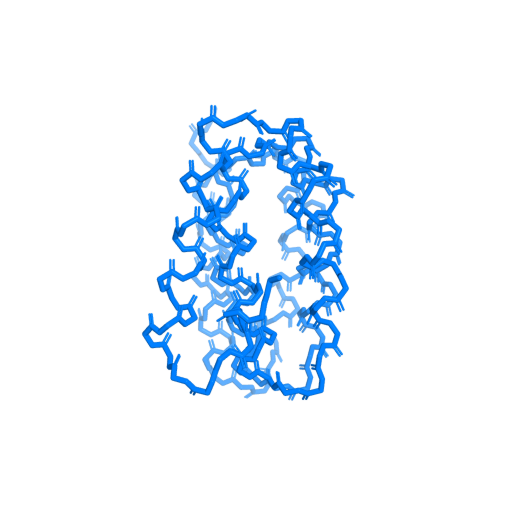A 1 112 ? 7.228 6.749 9.822 1.00 97.81 112 THR A CA 1
ATOM 891 C C . THR A 1 112 ? 6.986 7.034 8.345 1.00 97.81 112 THR A C 1
ATOM 893 O O . THR A 1 112 ? 7.769 6.593 7.501 1.00 97.81 112 THR A O 1
ATOM 896 N N . VAL A 1 113 ? 5.926 7.774 8.006 1.00 98.31 113 VAL A N 1
ATOM 897 C CA . VAL A 1 113 ? 5.533 7.984 6.601 1.00 98.31 113 VAL A CA 1
ATOM 898 C C . VAL A 1 113 ? 6.534 8.878 5.874 1.00 98.31 113 VAL A C 1
ATOM 900 O O . VAL A 1 113 ? 7.068 8.482 4.837 1.00 98.31 113 VAL A O 1
ATOM 903 N N . ARG A 1 114 ? 6.835 10.058 6.427 1.00 98.38 114 ARG A N 1
ATOM 904 C CA . ARG A 1 114 ? 7.746 11.033 5.822 1.00 98.38 114 ARG A CA 1
ATOM 905 C C . ARG A 1 114 ? 9.150 10.451 5.599 1.00 98.38 114 ARG A C 1
ATOM 907 O O . ARG A 1 114 ? 9.613 10.552 4.465 1.00 98.38 114 ARG A O 1
ATOM 914 N N . PRO A 1 115 ? 9.819 9.790 6.568 1.00 98.56 115 PRO A N 1
ATOM 915 C CA . PRO A 1 115 ? 11.135 9.190 6.334 1.00 98.56 115 PRO A CA 1
ATOM 916 C C . PRO A 1 115 ? 11.134 8.165 5.196 1.00 98.56 115 PRO A C 1
ATOM 918 O O . PRO A 1 115 ? 12.039 8.163 4.364 1.00 98.56 115 PRO A O 1
ATOM 921 N N . CYS A 1 116 ? 10.088 7.336 5.108 1.00 98.75 116 CYS A N 1
ATOM 922 C CA . CYS A 1 116 ? 9.944 6.378 4.016 1.00 98.75 116 CYS A CA 1
ATOM 923 C C . CYS A 1 116 ? 9.786 7.068 2.655 1.00 98.75 116 CYS A C 1
ATOM 925 O O . CYS A 1 116 ? 10.362 6.617 1.667 1.00 98.75 116 CYS A O 1
ATOM 927 N N . LEU A 1 117 ? 9.004 8.148 2.587 1.00 98.81 117 LEU A N 1
ATOM 928 C CA . LEU A 1 117 ? 8.813 8.914 1.357 1.00 98.81 117 LEU A CA 1
ATOM 929 C C . LEU A 1 117 ? 10.079 9.673 0.943 1.00 98.81 117 LEU A C 1
ATOM 931 O O . LEU A 1 117 ? 10.377 9.720 -0.244 1.00 98.81 117 LEU A O 1
ATOM 935 N N . VAL A 1 118 ? 10.843 10.215 1.895 1.00 98.69 118 VAL A N 1
ATOM 936 C CA . VAL A 1 118 ? 12.149 10.837 1.617 1.00 98.69 118 VAL A CA 1
ATOM 937 C C . VAL A 1 118 ? 13.097 9.820 0.990 1.00 98.69 118 VAL A C 1
ATOM 939 O O . VAL A 1 118 ? 13.707 10.113 -0.030 1.00 98.69 118 VAL A O 1
ATOM 942 N N . GLU A 1 119 ? 13.168 8.602 1.530 1.00 98.69 119 GLU A N 1
ATOM 943 C CA . GLU A 1 119 ? 14.018 7.558 0.953 1.00 98.69 119 GLU A CA 1
ATOM 944 C C . GLU A 1 119 ? 13.572 7.151 -0.462 1.00 98.69 119 GLU A C 1
ATOM 946 O O . GLU A 1 119 ? 14.405 6.980 -1.349 1.00 98.69 119 GLU A O 1
ATOM 951 N N . LEU A 1 120 ? 12.260 7.052 -0.709 1.00 98.75 120 LEU A N 1
ATOM 952 C CA . LEU A 1 120 ? 11.722 6.836 -2.060 1.00 98.75 120 LEU A CA 1
ATOM 953 C C . LEU A 1 120 ? 12.008 8.022 -3.003 1.00 98.75 120 LEU A C 1
ATOM 955 O O . LEU A 1 120 ? 12.116 7.832 -4.213 1.00 98.75 120 LEU A O 1
ATOM 959 N N . GLY A 1 121 ? 12.161 9.234 -2.467 1.00 98.50 121 GLY A N 1
ATOM 960 C CA . GLY A 1 121 ? 12.552 10.433 -3.210 1.00 98.50 121 GLY A CA 1
ATOM 961 C C . GLY A 1 121 ? 13.957 10.362 -3.816 1.00 98.50 121 GLY A C 1
ATOM 962 O O . GLY A 1 121 ? 14.222 11.043 -4.804 1.00 98.50 121 GLY A O 1
ATOM 963 N N . GLU A 1 122 ? 14.814 9.485 -3.294 1.00 98.31 122 GLU A N 1
ATOM 964 C CA . GLU A 1 122 ? 16.184 9.259 -3.771 1.00 98.31 122 GLU A CA 1
ATOM 965 C C . GLU A 1 122 ? 16.303 8.034 -4.703 1.00 98.31 122 GLU A C 1
ATOM 967 O O . GLU A 1 122 ? 17.401 7.649 -5.109 1.00 98.31 122 GLU A O 1
ATOM 972 N N . ASP A 1 123 ? 15.185 7.386 -5.056 1.00 98.69 123 ASP A N 1
ATOM 973 C CA . ASP A 1 123 ? 15.193 6.180 -5.888 1.00 98.69 123 ASP A CA 1
ATOM 974 C C . ASP A 1 123 ? 15.694 6.472 -7.321 1.00 98.69 123 ASP A C 1
ATOM 976 O O . ASP A 1 123 ? 15.379 7.524 -7.886 1.00 98.69 123 ASP A O 1
ATOM 980 N N . PRO A 1 124 ? 16.449 5.565 -7.973 1.00 98.12 124 PRO A N 1
ATOM 981 C CA . PRO A 1 124 ? 16.890 5.760 -9.358 1.00 98.12 124 PRO A CA 1
ATOM 982 C C . PRO A 1 124 ? 15.737 5.863 -10.368 1.00 98.12 124 PRO A C 1
ATOM 984 O O . PRO A 1 124 ? 15.899 6.502 -11.413 1.00 98.12 124 PRO A O 1
ATOM 987 N N . ASP A 1 125 ? 14.572 5.286 -10.075 1.00 98.69 125 ASP A N 1
ATOM 988 C CA . ASP A 1 125 ? 13.406 5.348 -10.952 1.00 98.69 125 ASP A CA 1
ATOM 989 C C . ASP A 1 125 ? 12.671 6.698 -10.851 1.00 98.69 125 ASP A C 1
ATOM 991 O O . ASP A 1 125 ? 12.364 7.194 -9.766 1.00 98.69 125 ASP A O 1
ATOM 995 N N . VAL A 1 126 ? 12.391 7.317 -12.002 1.00 98.56 126 VAL A N 1
ATOM 996 C CA . VAL A 1 126 ? 11.792 8.660 -12.071 1.00 98.56 126 VAL A CA 1
ATOM 997 C C . VAL A 1 126 ? 10.358 8.708 -11.550 1.00 98.56 126 VAL A C 1
ATOM 999 O O . VAL A 1 126 ? 9.989 9.695 -10.911 1.00 98.56 126 VAL A O 1
ATOM 1002 N N . ASP A 1 127 ? 9.571 7.653 -11.765 1.00 98.50 127 ASP A N 1
ATOM 1003 C CA . ASP A 1 127 ? 8.186 7.604 -11.304 1.00 98.50 127 ASP A CA 1
ATOM 1004 C C . ASP A 1 127 ? 8.154 7.450 -9.785 1.00 98.50 127 ASP A C 1
ATOM 1006 O O . ASP A 1 127 ? 7.349 8.094 -9.111 1.00 98.50 127 ASP A O 1
ATOM 1010 N N . VAL A 1 128 ? 9.070 6.656 -9.223 1.00 98.81 128 VAL A N 1
ATOM 1011 C CA . VAL A 1 128 ? 9.205 6.516 -7.767 1.00 98.81 128 VAL A CA 1
ATOM 1012 C C . VAL A 1 128 ? 9.490 7.869 -7.119 1.00 98.81 128 VAL A C 1
ATOM 1014 O O . VAL A 1 128 ? 8.742 8.268 -6.222 1.00 98.81 128 VAL A O 1
ATOM 1017 N N . ARG A 1 129 ? 10.473 8.625 -7.628 1.00 98.81 129 ARG A N 1
ATOM 1018 C CA . ARG A 1 129 ? 10.769 9.976 -7.118 1.00 98.81 129 ARG A CA 1
ATOM 1019 C C . ARG A 1 129 ? 9.591 10.932 -7.279 1.00 98.81 129 ARG A C 1
ATOM 1021 O O . ARG A 1 129 ? 9.282 11.696 -6.363 1.00 98.81 129 ARG A O 1
ATOM 1028 N N . TYR A 1 130 ? 8.923 10.895 -8.433 1.00 98.75 130 TYR A N 1
ATOM 1029 C CA . TYR A 1 130 ? 7.781 11.760 -8.723 1.00 98.75 130 TYR A CA 1
ATOM 1030 C C . TYR A 1 130 ? 6.638 11.538 -7.724 1.00 98.75 130 TYR A C 1
ATOM 1032 O O . TYR A 1 130 ? 6.188 12.485 -7.076 1.00 98.75 130 TYR A O 1
ATOM 1040 N N . PHE A 1 131 ? 6.202 10.288 -7.543 1.00 98.75 131 PHE A N 1
ATOM 1041 C CA . PHE A 1 131 ? 5.099 9.977 -6.633 1.00 98.75 131 PHE A CA 1
ATOM 1042 C C . PHE A 1 131 ? 5.485 10.164 -5.160 1.00 98.75 131 PHE A C 1
ATOM 1044 O O . PHE A 1 131 ? 4.648 10.609 -4.376 1.00 98.75 131 PHE A O 1
ATOM 1051 N N . ALA A 1 132 ? 6.743 9.914 -4.783 1.00 98.81 132 ALA A N 1
ATOM 1052 C CA . ALA A 1 132 ? 7.246 10.239 -3.449 1.00 98.81 132 ALA A CA 1
ATOM 1053 C C . ALA A 1 132 ? 7.181 11.748 -3.157 1.00 98.81 132 ALA A C 1
ATOM 1055 O O . ALA A 1 132 ? 6.684 12.156 -2.108 1.00 98.81 132 ALA A O 1
ATOM 1056 N N . SER A 1 133 ? 7.588 12.584 -4.117 1.00 98.56 133 SER A N 1
ATOM 1057 C CA . SER A 1 133 ? 7.533 14.048 -3.993 1.00 98.56 133 SER A CA 1
ATOM 1058 C C . SER A 1 133 ? 6.097 14.565 -3.842 1.00 98.56 133 SER A C 1
ATOM 1060 O O . SER A 1 133 ? 5.835 15.435 -3.016 1.00 98.56 133 SER A O 1
ATOM 1062 N N . GLN A 1 134 ? 5.146 14.011 -4.604 1.00 98.44 134 GLN A N 1
ATOM 1063 C CA . GLN A 1 134 ? 3.719 14.345 -4.474 1.00 98.44 134 GLN A CA 1
ATOM 1064 C C . GLN A 1 134 ? 3.157 13.957 -3.097 1.00 98.44 134 GLN A C 1
ATOM 1066 O O . GLN A 1 134 ? 2.407 14.717 -2.478 1.00 98.44 134 GLN A O 1
ATOM 1071 N N . ALA A 1 135 ? 3.550 12.789 -2.588 1.00 98.44 135 ALA A N 1
ATOM 1072 C CA . ALA A 1 135 ? 3.152 12.338 -1.263 1.00 98.44 135 ALA A CA 1
ATOM 1073 C C . ALA A 1 135 ? 3.729 13.238 -0.152 1.00 98.44 135 ALA A C 1
ATOM 1075 O O . ALA A 1 135 ? 2.998 13.607 0.763 1.00 98.44 135 ALA A O 1
ATOM 1076 N N . LEU A 1 136 ? 4.990 13.673 -0.267 1.00 98.44 136 LEU A N 1
ATOM 1077 C CA . LEU A 1 136 ? 5.619 14.601 0.685 1.00 98.44 136 LEU A CA 1
ATOM 1078 C C . LEU A 1 136 ? 4.901 15.953 0.749 1.00 98.44 136 LEU A C 1
ATOM 1080 O O . LEU A 1 136 ? 4.616 16.433 1.841 1.00 9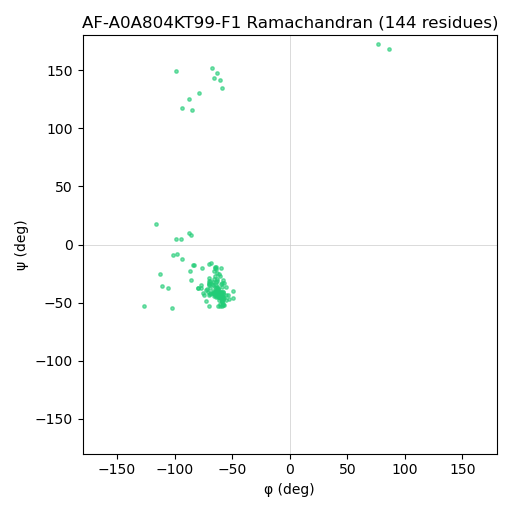8.44 136 LEU A O 1
ATOM 1084 N N . GLN A 1 137 ? 4.509 16.514 -0.399 1.00 97.56 137 GLN A N 1
ATOM 1085 C CA . GLN A 1 137 ? 3.702 17.745 -0.444 1.00 97.56 137 GLN A CA 1
ATOM 1086 C C . GLN A 1 137 ? 2.364 17.588 0.291 1.00 97.56 137 GLN A C 1
ATOM 1088 O O . GLN A 1 137 ? 1.853 18.537 0.890 1.00 97.56 137 GLN A O 1
ATOM 1093 N N . THR A 1 138 ? 1.795 16.380 0.265 1.00 96.75 138 THR A N 1
ATOM 1094 C CA . THR A 1 138 ? 0.563 16.062 0.996 1.00 96.75 138 THR A CA 1
ATOM 1095 C C . THR A 1 138 ? 0.818 16.018 2.502 1.00 96.75 138 THR A C 1
ATOM 1097 O O . THR A 1 138 ? 0.018 16.561 3.261 1.00 96.75 138 THR A O 1
ATOM 1100 N N . CYS A 1 139 ? 1.945 15.442 2.940 1.00 96.00 139 CYS A N 1
ATOM 1101 C CA . CYS A 1 139 ? 2.373 15.497 4.339 1.00 96.00 139 CYS A CA 1
ATOM 1102 C C . CYS A 1 139 ? 2.551 16.947 4.808 1.00 96.00 139 CYS A C 1
ATOM 1104 O O . CYS A 1 139 ? 1.991 17.315 5.833 1.00 96.00 139 CYS A O 1
ATOM 1106 N N . ASP A 1 140 ? 3.255 17.784 4.041 1.00 93.94 140 ASP A N 1
ATOM 1107 C CA . ASP A 1 140 ? 3.484 19.195 4.387 1.00 93.94 140 ASP A CA 1
ATOM 1108 C C . ASP A 1 140 ? 2.173 19.975 4.508 1.00 93.94 140 ASP A C 1
ATOM 1110 O O . ASP A 1 140 ? 1.957 20.697 5.480 1.00 93.94 140 ASP A O 1
ATOM 1114 N N . SER A 1 141 ? 1.263 19.773 3.552 1.00 92.12 141 SER A N 1
ATOM 1115 C CA . SER A 1 141 ? -0.051 20.419 3.565 1.00 92.12 141 SER A CA 1
ATOM 1116 C C . SER A 1 141 ? -0.858 20.023 4.801 1.00 92.12 141 SER A C 1
ATOM 1118 O O . SER A 1 141 ? -1.448 20.891 5.435 1.00 92.12 141 SER A O 1
ATOM 1120 N N . ALA A 1 142 ? -0.841 18.739 5.180 1.00 87.69 142 ALA A N 1
ATOM 1121 C CA . ALA A 1 142 ? -1.547 18.244 6.360 1.00 87.69 142 ALA A CA 1
ATOM 1122 C C . ALA A 1 142 ? -1.007 18.843 7.673 1.00 87.69 142 ALA A C 1
ATOM 1124 O O . ALA A 1 142 ? -1.793 19.115 8.580 1.00 87.69 142 ALA A O 1
ATOM 1125 N N . MET A 1 143 ? 0.306 19.095 7.760 1.00 78.88 143 MET A N 1
ATOM 1126 C CA . MET A 1 143 ? 0.940 19.745 8.919 1.00 78.88 143 MET A CA 1
ATOM 1127 C C . MET A 1 143 ? 0.560 21.226 9.054 1.00 78.88 143 MET A C 1
ATOM 1129 O O . MET A 1 143 ? 0.513 21.739 10.166 1.00 78.88 143 MET A O 1
ATOM 1133 N N . MET A 1 144 ? 0.304 21.922 7.940 1.00 78.19 144 MET A N 1
ATOM 1134 C CA . MET A 1 144 ? -0.007 23.361 7.930 1.00 78.19 144 MET A CA 1
ATOM 1135 C C . MET A 1 144 ? -1.479 23.691 8.214 1.00 78.19 144 MET A C 1
ATOM 1137 O O . MET A 1 144 ? -1.803 24.842 8.492 1.00 78.19 144 MET A O 1
ATOM 1141 N N . SER A 1 145 ? -2.380 22.716 8.082 1.00 67.12 145 SER A N 1
ATOM 1142 C CA . SER A 1 145 ? -3.833 22.908 8.202 1.00 67.12 145 SER A CA 1
ATOM 1143 C C . SER A 1 145 ? -4.398 22.842 9.634 1.00 67.12 145 SER A C 1
ATOM 1145 O O . SER A 1 145 ? -5.618 22.883 9.785 1.00 67.12 145 SER A O 1
ATOM 1147 N N . ASN A 1 146 ? -3.543 22.790 10.662 1.00 48.81 146 ASN A N 1
ATOM 1148 C CA . ASN A 1 146 ? -3.898 22.837 12.091 1.00 48.81 146 ASN A CA 1
ATOM 1149 C C . ASN A 1 146 ? -3.136 23.953 12.817 1.00 48.81 146 ASN A C 1
ATOM 1151 O O . ASN A 1 146 ? -3.615 24.358 13.899 1.00 48.81 146 ASN A O 1
#

Mean predicted aligned error: 2.78 Å

Organism: Musa acuminata subsp. malaccensis (NCBI:txid214687)

Radius of gyration: 14.79 Å; Cα contacts (8 Å, |Δi|>4): 179; chains: 1; bounding box: 38×40×30 Å

Foldseek 3Di:
DCQLVDPDPVSLVVVLVVLLVVCQVVALVVCLVPPLVVLVVQCPPPDVSSVLSSLSSLLSCDVRNAAPCCLVRPLVSLLVQCPDPDLVSNLSSLVSLLSCLVRYDLCCCVVRSLVSLVVLCPDPDPSSVVSSVVSNVSNVVSVPPD

Nearest PDB structures (foldseek):
  4lac-assembly1_A  TM=9.915E-01  e=4.551E-10  Homo sapiens
  6ef4-assembly1_A  TM=9.874E-01  e=1.251E-09  Mus musculus
  7pks-assembly1_p  TM=9.779E-01  e=2.126E-09  Homo sapiens
  1b3u-assembly1_A  TM=9.064E-01  e=8.512E-10  Homo sapiens
  7k36-assembly1_A  TM=9.927E-01  e=1.949E-08  Homo sapiens

Sequence (146 aa):
MQWLEDKVFSIREAATNNLKRLAEEFGPEWAMQHIVPQLLEKISNPHYLHRMTILQAISLLSPVLGSDITCQKLLPVIISASKDRVPNIKFNVAKVLQSLVPIFDHSVVEQTVRPCLVELGEDPDVDVRYFASQALQTCDSAMMSN

Secondary structure (DSSP, 8-state):
-GGGG-SSHHHHHHHHHHHHHHHHHH-HHHHHHHTHHHHHHHTT-SSHHHHHHHHHHHHHHHHHHHHHHIIIIIHHHHHHHTT-SSHHHHHHHHHHHHHHGGGS-HHHIIIIIHHHHHHHHT-SSHHHHHHHHHHHHHHHHHHHT-

Solvent-accessible surface area (backbone atoms only — not comparable to full-atom values): 7743 Å² total; per-residue (Å²): 122,69,46,51,67,43,91,49,64,70,52,23,54,51,39,36,54,48,51,33,52,50,26,65,75,61,31,40,72,48,28,57,71,69,44,47,61,58,45,66,63,44,49,72,44,91,50,60,73,36,25,47,44,38,53,51,32,47,55,60,34,34,78,62,44,33,45,69,53,28,57,74,66,44,42,64,53,47,60,56,42,53,70,45,93,47,61,75,43,25,22,48,35,24,51,40,53,41,72,44,52,89,58,49,55,71,67,52,41,64,74,50,50,46,57,54,31,56,57,36,45,70,42,92,49,66,60,26,21,51,34,10,50,54,25,48,54,48,52,54,51,62,68,70,75,113

pLDDT: mean 95.84, std 5.73, range [48.81, 98.81]